Protein AF-A0A4Y9LF57-F1 (afdb_monomer)

Mean predicted aligned error: 12.42 Å

Organism: NCBI:txid2560055

Structure (mmCIF, N/CA/C/O backbone):
data_AF-A0A4Y9LF57-F1
#
_entry.id   AF-A0A4Y9LF57-F1
#
loop_
_atom_site.group_PDB
_atom_site.id
_atom_site.type_symbol
_atom_site.label_atom_id
_atom_site.label_alt_id
_atom_site.label_comp_id
_atom_site.label_asym_id
_atom_site.label_entity_id
_atom_site.label_seq_id
_atom_site.pdbx_PDB_ins_code
_atom_site.Cartn_x
_atom_site.Cartn_y
_atom_site.Cartn_z
_atom_site.occupancy
_atom_site.B_iso_or_equiv
_atom_site.auth_seq_id
_atom_site.auth_comp_id
_atom_site.auth_asym_id
_atom_site.auth_atom_id
_atom_site.pdbx_PDB_model_num
ATOM 1 N N . MET A 1 1 ? 3.986 -9.144 -23.011 1.00 61.59 1 MET A N 1
ATOM 2 C CA . MET A 1 1 ? 4.547 -8.511 -21.798 1.00 61.59 1 MET A CA 1
ATOM 3 C C . MET A 1 1 ? 3.642 -7.351 -21.409 1.00 61.59 1 MET A C 1
ATOM 5 O O . MET A 1 1 ? 3.138 -6.709 -22.326 1.00 61.59 1 MET A O 1
ATOM 9 N N . PRO A 1 2 ? 3.359 -7.114 -20.116 1.00 71.19 2 PRO A N 1
ATOM 10 C CA . PRO A 1 2 ? 2.611 -5.929 -19.699 1.00 71.19 2 PRO A CA 1
ATOM 11 C C . PRO A 1 2 ? 3.363 -4.668 -20.143 1.00 71.19 2 PRO A C 1
ATOM 13 O O . PRO A 1 2 ? 4.581 -4.594 -20.005 1.00 71.19 2 PRO A O 1
ATOM 16 N N . THR A 1 3 ? 2.653 -3.695 -20.710 1.00 84.12 3 THR A N 1
ATOM 17 C CA . THR A 1 3 ? 3.251 -2.427 -21.148 1.00 84.12 3 THR A CA 1
ATOM 18 C C . THR A 1 3 ? 3.561 -1.531 -19.946 1.00 84.12 3 THR A C 1
ATOM 20 O O . THR A 1 3 ? 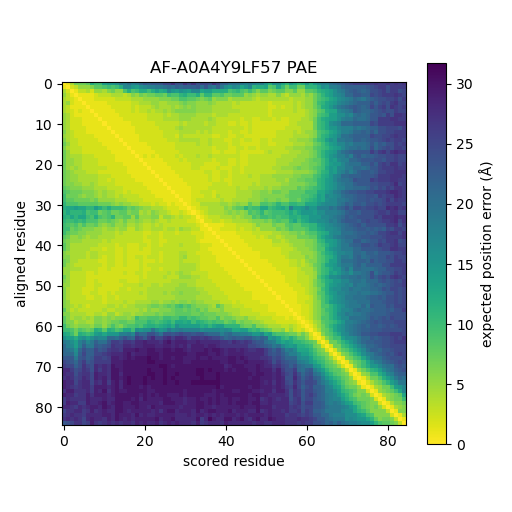2.906 -1.626 -18.904 1.00 84.12 3 THR A O 1
ATOM 23 N N . LEU A 1 4 ? 4.534 -0.620 -20.078 1.00 83.69 4 LEU A N 1
ATOM 24 C CA . LEU A 1 4 ? 4.851 0.352 -19.019 1.00 83.69 4 LEU A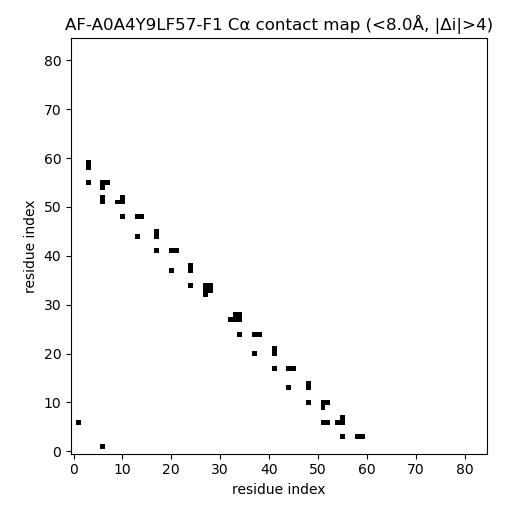 CA 1
ATOM 25 C C . LEU A 1 4 ? 3.624 1.165 -18.584 1.00 83.69 4 LEU A C 1
ATOM 27 O O . LEU A 1 4 ? 3.449 1.423 -17.395 1.00 83.69 4 LEU A O 1
ATOM 31 N N . GLU A 1 5 ? 2.756 1.528 -19.527 1.00 85.12 5 GLU A N 1
ATOM 32 C CA . GLU A 1 5 ? 1.526 2.279 -19.255 1.00 85.12 5 GLU A CA 1
ATOM 33 C C . GLU A 1 5 ? 0.525 1.470 -18.419 1.00 85.12 5 GLU A C 1
ATOM 35 O O . GLU A 1 5 ? -0.098 2.016 -17.505 1.00 85.12 5 GLU A O 1
ATOM 40 N N . TYR A 1 6 ? 0.427 0.157 -18.662 1.00 88.69 6 TYR A N 1
ATOM 41 C CA . TYR A 1 6 ? -0.370 -0.741 -17.827 1.00 88.69 6 TYR A CA 1
ATOM 42 C C . TYR A 1 6 ? 0.187 -0.796 -16.400 1.00 88.69 6 TYR A C 1
ATOM 44 O O . TYR A 1 6 ? -0.558 -0.601 -15.444 1.00 88.69 6 TYR A O 1
ATOM 52 N N . LEU A 1 7 ? 1.505 -0.974 -16.244 1.00 88.12 7 LEU A N 1
ATOM 53 C CA . LEU A 1 7 ? 2.145 -1.014 -14.924 1.00 88.12 7 LEU A CA 1
ATOM 54 C C . LEU A 1 7 ? 1.964 0.304 -14.155 1.00 88.12 7 LEU A C 1
ATOM 56 O O . LEU A 1 7 ? 1.674 0.280 -12.961 1.00 88.12 7 LEU A O 1
ATOM 60 N N . ARG A 1 8 ? 2.086 1.457 -14.826 1.00 89.88 8 ARG A N 1
ATOM 61 C CA . ARG A 1 8 ? 1.845 2.776 -14.213 1.00 89.88 8 ARG A CA 1
ATOM 62 C C . ARG A 1 8 ? 0.394 2.928 -13.759 1.00 89.88 8 ARG A C 1
ATOM 64 O O . ARG A 1 8 ? 0.166 3.271 -12.600 1.00 89.88 8 ARG A O 1
ATOM 71 N N . SER A 1 9 ? -0.555 2.600 -14.634 1.00 92.31 9 SER A N 1
ATOM 72 C CA . SER A 1 9 ? -1.990 2.669 -14.334 1.00 92.31 9 SER A CA 1
ATOM 73 C C . SER A 1 9 ? -2.367 1.768 -13.155 1.00 92.31 9 SER A C 1
ATOM 75 O O . SER A 1 9 ? -3.117 2.178 -12.267 1.00 92.31 9 SER A O 1
ATOM 77 N N . GLU A 1 10 ? -1.801 0.561 -13.102 1.00 91.56 10 GLU A N 1
ATOM 78 C CA . GLU A 1 10 ? -2.053 -0.409 -12.037 1.00 91.56 10 GLU A CA 1
ATOM 79 C C . GLU A 1 10 ? -1.487 0.061 -10.686 1.00 91.56 10 GLU A C 1
ATOM 81 O O . GLU A 1 10 ? -2.165 -0.023 -9.658 1.00 91.56 10 GLU A O 1
ATOM 86 N N . ILE A 1 11 ? -0.278 0.641 -10.679 1.00 91.81 11 ILE A N 1
ATOM 87 C CA . ILE A 1 11 ? 0.323 1.252 -9.481 1.00 91.81 11 ILE A CA 1
ATOM 88 C C . ILE A 1 11 ? -0.560 2.390 -8.951 1.00 91.81 11 ILE A C 1
ATOM 90 O O . ILE A 1 11 ? -0.803 2.473 -7.745 1.00 91.81 11 ILE A O 1
ATOM 94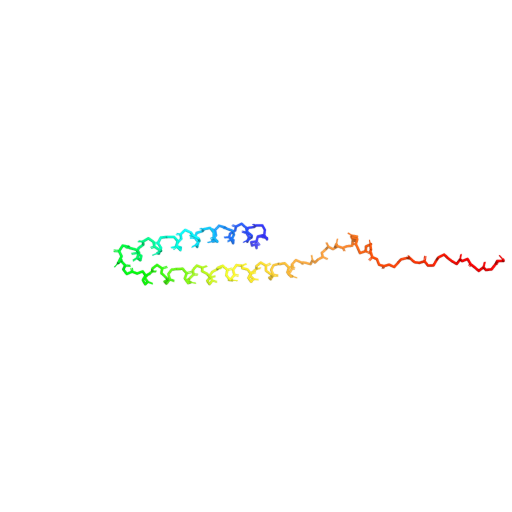 N N . GLU A 1 12 ? -1.058 3.270 -9.821 1.00 93.81 12 GLU A N 1
ATOM 95 C CA . GLU A 1 12 ? -1.925 4.384 -9.416 1.00 93.81 12 GLU A CA 1
ATOM 96 C C . GLU A 1 12 ? -3.269 3.907 -8.851 1.00 93.81 12 GLU A C 1
ATOM 98 O O . GLU A 1 12 ? -3.726 4.403 -7.809 1.00 93.81 12 GLU A O 1
ATOM 103 N N . ARG A 1 13 ? -3.871 2.889 -9.478 1.00 93.31 13 ARG A N 1
ATOM 104 C CA . ARG A 1 13 ? -5.089 2.237 -8.979 1.00 93.31 13 ARG A CA 1
ATOM 105 C C . ARG A 1 13 ? -4.877 1.668 -7.583 1.00 93.31 13 ARG A C 1
ATOM 107 O O . ARG A 1 13 ? -5.630 1.993 -6.661 1.00 93.31 13 ARG A O 1
ATOM 114 N N . MET A 1 14 ? -3.815 0.890 -7.407 1.00 92.56 14 MET A N 1
ATOM 115 C CA . MET A 1 14 ? -3.487 0.269 -6.130 1.00 92.56 14 MET A CA 1
ATOM 116 C C . MET A 1 14 ? -3.181 1.297 -5.040 1.00 92.56 14 MET A C 1
ATOM 118 O O . MET A 1 14 ? -3.659 1.154 -3.915 1.00 92.56 14 MET A O 1
ATOM 122 N N . ARG A 1 15 ? -2.471 2.390 -5.353 1.00 92.31 15 ARG A N 1
ATOM 123 C CA . ARG A 1 15 ? -2.233 3.488 -4.396 1.00 92.31 15 ARG A CA 1
ATOM 124 C C . ARG A 1 15 ? -3.533 4.136 -3.927 1.00 92.31 15 ARG A C 1
ATOM 126 O O . ARG A 1 15 ? -3.670 4.443 -2.742 1.00 92.31 15 ARG A O 1
ATOM 133 N N . THR A 1 16 ? -4.500 4.300 -4.828 1.00 94.69 16 THR A N 1
ATOM 134 C CA . THR A 1 16 ? -5.827 4.822 -4.480 1.00 94.69 16 THR A CA 1
ATOM 135 C C . THR A 1 16 ? -6.578 3.857 -3.563 1.00 94.69 16 THR A C 1
ATOM 137 O O . THR A 1 16 ? -7.166 4.289 -2.571 1.00 94.69 16 THR A O 1
ATOM 140 N N . GLN A 1 17 ? -6.528 2.552 -3.842 1.00 93.25 17 GLN A N 1
ATOM 141 C CA . GLN A 1 17 ? -7.148 1.537 -2.985 1.00 93.25 17 GLN A CA 1
ATOM 142 C C . GLN A 1 17 ? -6.494 1.487 -1.596 1.00 93.25 17 GLN A C 1
ATOM 144 O O . GLN A 1 17 ? -7.208 1.499 -0.599 1.00 93.25 17 GLN A O 1
ATOM 149 N N . ILE A 1 18 ? -5.161 1.548 -1.508 1.00 93.88 18 ILE A N 1
ATOM 150 C CA . ILE A 1 18 ? -4.414 1.652 -0.240 1.00 93.88 18 ILE A CA 1
ATOM 151 C C . ILE A 1 18 ? -4.868 2.880 0.558 1.00 93.88 18 ILE A C 1
ATOM 153 O O . ILE A 1 18 ? -5.100 2.795 1.764 1.00 93.88 18 ILE A O 1
ATOM 157 N N . GLY A 1 19 ? -5.033 4.027 -0.106 1.00 94.19 19 GLY A N 1
ATOM 158 C CA . GLY A 1 19 ? -5.533 5.246 0.529 1.00 94.19 19 GLY A CA 1
ATOM 159 C C . GLY A 1 19 ? -6.945 5.091 1.105 1.00 94.19 19 GLY A C 1
ATOM 160 O O . GLY A 1 19 ? -7.222 5.610 2.186 1.00 94.19 19 GLY A O 1
ATOM 161 N N . ARG A 1 20 ? -7.828 4.350 0.423 1.00 93.19 20 ARG A N 1
ATOM 162 C CA . ARG A 1 20 ? -9.174 4.023 0.925 1.00 93.19 20 ARG A CA 1
ATOM 163 C C . ARG A 1 20 ? -9.115 3.051 2.103 1.00 93.19 20 ARG A C 1
ATOM 165 O O . ARG A 1 20 ? -9.728 3.335 3.126 1.00 93.19 20 ARG A O 1
ATOM 172 N N . GLN A 1 21 ? -8.307 1.995 2.004 1.00 93.06 21 GLN A N 1
ATOM 173 C CA . GLN A 1 21 ? -8.143 1.003 3.069 1.00 93.06 21 GLN A CA 1
ATOM 174 C C . GLN A 1 21 ? -7.627 1.641 4.364 1.00 93.06 21 GLN A C 1
ATOM 176 O O . GLN A 1 21 ? -8.118 1.344 5.446 1.00 93.06 21 GLN A O 1
ATOM 181 N N . ARG A 1 22 ? -6.691 2.595 4.265 1.00 93.94 22 ARG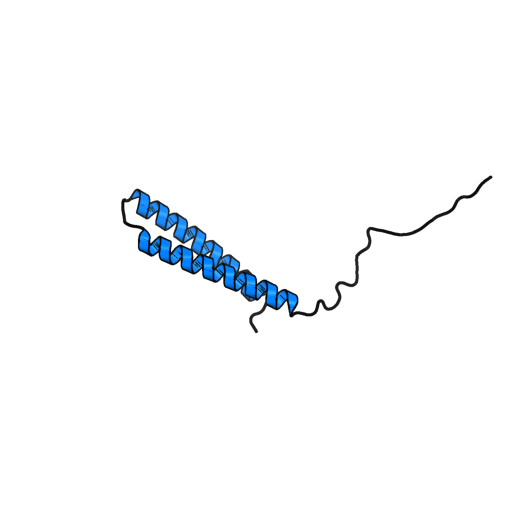 A N 1
ATOM 182 C CA . ARG A 1 22 ? -6.209 3.367 5.424 1.00 93.94 22 ARG A CA 1
ATOM 183 C C . ARG A 1 22 ? -7.317 4.174 6.102 1.00 93.94 22 ARG A C 1
ATOM 185 O O . ARG A 1 22 ? -7.345 4.255 7.326 1.00 93.94 22 ARG A O 1
ATOM 192 N N . LYS A 1 23 ? -8.227 4.773 5.326 1.00 94.25 23 LYS A N 1
ATOM 193 C CA . LYS A 1 23 ? -9.373 5.512 5.881 1.00 94.25 23 LYS A CA 1
ATOM 194 C C . LYS A 1 23 ? -10.361 4.576 6.572 1.00 94.25 23 LYS A C 1
ATOM 196 O O . LYS A 1 23 ? -10.848 4.918 7.642 1.00 94.25 23 LYS A O 1
ATOM 201 N N . GLU A 1 24 ? -10.618 3.411 5.986 1.00 92.06 24 GLU A N 1
ATOM 202 C CA . GLU A 1 24 ? -11.473 2.380 6.579 1.00 92.06 24 GLU A CA 1
ATOM 203 C C . GLU A 1 24 ? -10.887 1.859 7.898 1.00 92.06 24 GLU A C 1
ATOM 205 O O . GLU A 1 24 ? -11.584 1.841 8.907 1.00 92.06 24 GLU A O 1
ATOM 210 N N . ILE A 1 25 ? -9.582 1.561 7.939 1.00 93.56 25 ILE A N 1
ATOM 211 C CA . ILE A 1 25 ? -8.873 1.187 9.175 1.00 93.56 25 ILE A CA 1
ATOM 212 C C . ILE A 1 25 ? -9.048 2.265 10.251 1.00 93.56 25 ILE A C 1
ATOM 214 O O . ILE A 1 25 ? -9.403 1.948 11.381 1.00 93.56 25 ILE A O 1
ATOM 218 N N . LEU A 1 26 ? -8.870 3.544 9.907 1.00 94.44 26 LEU A N 1
ATOM 219 C CA . LEU A 1 26 ? -9.047 4.642 10.861 1.00 94.44 26 LEU A CA 1
ATOM 220 C C . LEU A 1 26 ? -10.490 4.726 11.394 1.00 94.44 26 LEU A C 1
ATOM 222 O O . LEU A 1 26 ? -10.704 5.015 12.571 1.00 94.44 26 LEU A O 1
ATOM 226 N N . GLN A 1 27 ? -11.491 4.487 10.542 1.00 93.56 27 GLN A N 1
ATOM 227 C CA . GLN A 1 27 ? -12.897 4.461 10.954 1.00 93.56 27 GLN A CA 1
ATOM 228 C C . GLN A 1 27 ? -13.194 3.280 11.883 1.00 93.56 27 GLN A C 1
ATOM 230 O O . GLN A 1 27 ? -13.826 3.471 12.921 1.00 93.56 27 GLN A O 1
ATOM 235 N N . LEU A 1 28 ? -12.690 2.090 11.555 1.00 92.00 28 LEU A N 1
ATOM 236 C CA . LEU A 1 28 ? -12.832 0.891 12.380 1.00 92.00 28 LEU A CA 1
ATOM 237 C C . LEU A 1 28 ? -12.145 1.057 13.744 1.00 92.00 28 LEU A C 1
ATOM 239 O O . LEU A 1 28 ? -12.745 0.738 14.767 1.00 92.00 28 LEU A O 1
ATOM 243 N N . GLN A 1 29 ? -10.943 1.644 13.783 1.00 90.94 29 GLN A N 1
ATOM 244 C CA . GLN A 1 29 ? -10.239 1.969 15.030 1.00 90.94 29 GLN A CA 1
ATOM 245 C C . GLN A 1 29 ? -11.037 2.943 15.903 1.00 90.94 29 GLN A C 1
ATOM 247 O O . GLN A 1 29 ? -11.151 2.734 17.108 1.00 90.94 29 GLN A O 1
ATOM 252 N N . ARG A 1 30 ? -11.640 3.982 15.308 1.00 92.50 30 ARG A N 1
ATOM 253 C C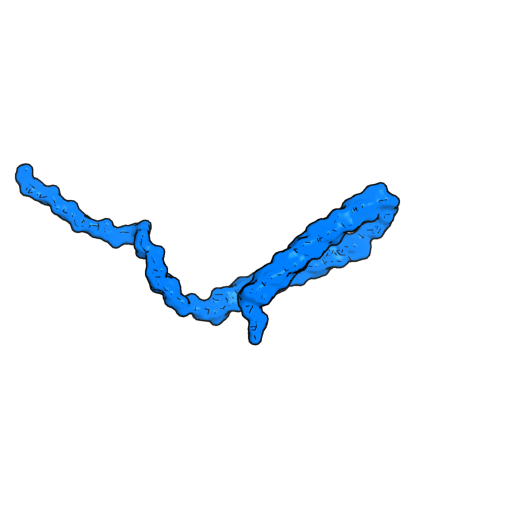A . ARG A 1 30 ? -12.517 4.920 16.034 1.00 92.50 30 ARG A CA 1
ATOM 254 C C . ARG A 1 30 ? -13.772 4.252 16.591 1.00 92.50 30 ARG A C 1
ATOM 256 O O . ARG A 1 30 ? -14.255 4.670 17.635 1.00 92.50 30 ARG A O 1
ATOM 263 N N . ALA A 1 31 ? -14.281 3.230 15.910 1.00 92.44 31 ALA A N 1
ATOM 264 C CA . ALA A 1 31 ? -15.400 2.420 16.378 1.00 92.44 31 ALA A CA 1
ATOM 265 C C . ALA A 1 31 ? -14.990 1.362 17.425 1.00 92.44 31 ALA A C 1
ATOM 267 O O . ALA A 1 31 ? -15.847 0.6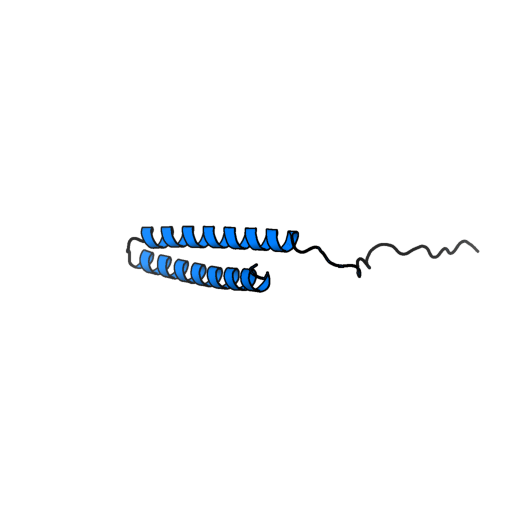23 17.900 1.00 92.44 31 ALA A O 1
ATOM 268 N N . GLY A 1 32 ? -13.699 1.262 17.776 1.00 90.69 32 GLY A N 1
ATOM 269 C CA . GLY A 1 32 ? -13.184 0.239 18.691 1.00 90.69 32 GLY A CA 1
ATOM 270 C C . GLY A 1 32 ? -13.190 -1.176 18.102 1.00 90.69 32 GLY A C 1
ATOM 271 O O . GLY A 1 32 ? -13.101 -2.151 18.843 1.00 90.69 32 GLY A O 1
ATOM 272 N N . ILE A 1 33 ? -13.309 -1.305 16.778 1.00 90.50 33 ILE A N 1
ATOM 273 C CA . ILE A 1 33 ? -13.330 -2.588 16.074 1.00 90.50 33 ILE A CA 1
ATOM 274 C C . ILE A 1 33 ? -11.888 -3.015 15.790 1.00 90.50 33 ILE A C 1
ATOM 276 O O . ILE A 1 33 ? -11.064 -2.223 15.326 1.00 90.50 33 ILE A O 1
ATOM 280 N N . GLY A 1 34 ? -11.578 -4.288 16.049 1.00 88.56 34 GLY A N 1
ATOM 281 C CA . GLY A 1 34 ? -10.266 -4.860 15.755 1.00 88.56 34 GLY A CA 1
ATOM 282 C C . GLY A 1 34 ? -9.914 -4.731 14.270 1.00 88.56 34 GLY A C 1
ATOM 283 O O . GLY A 1 34 ? -10.647 -5.207 13.407 1.00 88.56 34 GLY A O 1
ATOM 284 N N . THR A 1 35 ? -8.777 -4.101 13.968 1.00 92.62 35 THR A N 1
ATOM 285 C CA . THR A 1 35 ? -8.340 -3.805 12.590 1.00 92.62 35 THR A CA 1
ATOM 286 C C . THR A 1 35 ? -7.248 -4.728 12.060 1.00 92.62 35 THR A C 1
ATOM 288 O O . THR A 1 35 ? -6.833 -4.574 10.914 1.00 92.62 35 THR A O 1
ATOM 291 N N . ALA A 1 36 ? -6.862 -5.756 12.822 1.00 89.62 36 ALA A N 1
ATOM 292 C CA . ALA A 1 36 ? -5.769 -6.669 12.481 1.00 89.62 36 ALA A CA 1
ATOM 293 C C . ALA A 1 36 ? -5.885 -7.272 11.065 1.00 89.62 36 ALA A C 1
ATOM 295 O O . ALA A 1 36 ? -4.903 -7.334 10.324 1.00 89.62 36 ALA A O 1
ATOM 296 N N . SER A 1 37 ? -7.090 -7.673 10.643 1.00 86.81 37 SER A N 1
ATOM 297 C CA . SER A 1 37 ? -7.322 -8.216 9.296 1.00 86.81 37 SER A CA 1
ATOM 298 C C . SER A 1 37 ? -7.170 -7.162 8.194 1.00 86.81 37 SER A C 1
ATOM 300 O O . SER A 1 37 ? -6.635 -7.458 7.125 1.00 86.81 37 SER A O 1
ATOM 302 N N . ALA A 1 38 ? -7.607 -5.928 8.451 1.00 89.06 38 ALA A N 1
ATOM 303 C CA . ALA A 1 38 ? -7.499 -4.823 7.504 1.00 89.06 38 ALA A CA 1
ATOM 304 C C . ALA A 1 38 ? -6.049 -4.321 7.384 1.00 89.06 38 ALA A C 1
ATOM 306 O O . ALA A 1 38 ? -5.595 -4.009 6.283 1.00 89.06 38 ALA A O 1
ATOM 307 N N . GLU A 1 39 ? -5.293 -4.318 8.482 1.00 89.75 39 GLU A N 1
ATOM 308 C CA . GLU A 1 39 ? -3.856 -4.023 8.485 1.00 89.75 39 GLU A CA 1
ATOM 309 C C . GLU A 1 39 ? -3.056 -5.097 7.738 1.00 89.75 39 GLU A C 1
ATOM 311 O O . GLU A 1 39 ? -2.203 -4.774 6.912 1.00 89.75 39 GLU A O 1
ATOM 316 N N . ALA A 1 40 ? -3.385 -6.379 7.928 1.00 93.19 40 ALA A N 1
ATOM 317 C CA . ALA A 1 40 ? -2.768 -7.464 7.167 1.00 93.19 40 ALA A CA 1
ATOM 318 C C . ALA A 1 40 ? -3.030 -7.337 5.653 1.00 93.19 40 ALA A C 1
ATOM 320 O O . ALA A 1 40 ? -2.130 -7.579 4.843 1.00 93.19 40 ALA A O 1
ATOM 321 N N . LEU A 1 41 ? -4.244 -6.930 5.257 1.00 91.31 41 LEU A N 1
ATOM 322 C CA . LEU A 1 41 ? -4.570 -6.639 3.859 1.00 91.31 41 LEU A CA 1
ATOM 323 C C . LEU A 1 41 ? -3.759 -5.448 3.331 1.00 91.31 41 LEU A C 1
ATOM 325 O O . LEU A 1 41 ? -3.198 -5.535 2.238 1.00 91.31 41 LEU A O 1
ATOM 329 N N . LEU A 1 42 ? -3.647 -4.371 4.112 1.00 93.06 42 LEU A N 1
ATOM 330 C CA . LEU A 1 42 ? -2.877 -3.182 3.749 1.00 93.06 42 LEU A CA 1
ATOM 331 C C . LEU A 1 42 ? -1.412 -3.529 3.451 1.00 93.06 42 LEU A C 1
ATOM 333 O O . LEU A 1 42 ? -0.895 -3.133 2.405 1.00 93.06 42 LEU A O 1
ATOM 337 N N . THR A 1 43 ? -0.778 -4.329 4.310 1.00 93.56 43 THR A N 1
ATOM 338 C CA . THR A 1 43 ? 0.602 -4.800 4.123 1.00 93.56 43 THR A CA 1
ATOM 339 C C . THR A 1 43 ? 0.756 -5.602 2.831 1.00 93.56 43 THR A C 1
ATOM 341 O O . THR A 1 43 ? 1.692 -5.381 2.065 1.00 93.56 43 THR A O 1
ATOM 344 N N . ARG A 1 44 ? -0.193 -6.499 2.524 1.00 93.38 44 ARG A N 1
ATOM 345 C CA . ARG A 1 44 ? -0.171 -7.281 1.273 1.00 93.38 44 ARG A CA 1
ATOM 346 C C . ARG A 1 44 ? -0.318 -6.395 0.037 1.00 93.38 44 ARG A C 1
ATOM 348 O O . ARG A 1 44 ? 0.369 -6.615 -0.959 1.00 93.38 44 ARG A O 1
ATOM 355 N N . MET A 1 45 ? -1.185 -5.387 0.095 1.00 92.69 45 MET A N 1
ATOM 356 C CA . MET A 1 45 ? -1.352 -4.428 -0.999 1.00 92.69 45 MET A CA 1
ATOM 357 C C . MET A 1 45 ? -0.086 -3.595 -1.221 1.00 92.69 45 MET A C 1
ATOM 359 O O . MET A 1 45 ? 0.304 -3.376 -2.366 1.00 92.69 45 MET A O 1
ATOM 363 N N . GLN A 1 46 ? 0.577 -3.164 -0.145 1.00 92.56 46 GLN A N 1
ATOM 364 C CA . GLN A 1 46 ? 1.849 -2.442 -0.225 1.00 92.56 46 GLN A CA 1
ATOM 365 C C . GLN A 1 46 ? 2.940 -3.303 -0.867 1.00 92.56 46 GLN A C 1
ATOM 367 O O . GLN A 1 46 ? 3.531 -2.870 -1.854 1.00 92.56 46 GLN A O 1
ATOM 372 N N . ALA A 1 47 ? 3.099 -4.550 -0.414 1.00 94.75 47 ALA A N 1
ATOM 373 C CA . ALA A 1 47 ? 4.048 -5.492 -1.006 1.00 94.75 47 ALA A CA 1
ATOM 374 C C . ALA A 1 47 ? 3.782 -5.712 -2.507 1.00 94.75 47 ALA A C 1
ATOM 376 O O . ALA A 1 47 ? 4.704 -5.799 -3.318 1.00 94.75 47 ALA A O 1
ATOM 377 N N . LYS A 1 48 ? 2.507 -5.754 -2.915 1.00 92.31 48 LYS A N 1
ATOM 378 C CA . LYS A 1 48 ? 2.143 -5.878 -4.328 1.00 92.31 48 LYS A CA 1
ATOM 379 C C . LYS A 1 48 ? 2.485 -4.616 -5.135 1.00 92.31 48 LYS A C 1
ATOM 381 O O . LYS A 1 48 ? 2.912 -4.744 -6.280 1.00 92.31 48 LYS A O 1
ATOM 386 N N . VAL A 1 49 ? 2.345 -3.414 -4.565 1.00 92.94 49 VAL A N 1
ATOM 387 C CA . VAL A 1 49 ? 2.797 -2.166 -5.214 1.00 92.94 49 VAL A CA 1
ATOM 388 C C . VAL A 1 49 ? 4.308 -2.190 -5.412 1.00 92.94 49 VAL A C 1
ATOM 390 O O . VAL A 1 49 ? 4.771 -1.858 -6.499 1.00 92.94 49 VAL A O 1
ATOM 393 N N . GLU A 1 50 ? 5.071 -2.614 -4.406 1.00 93.25 50 GLU A N 1
ATOM 394 C CA . GLU A 1 50 ? 6.532 -2.723 -4.504 1.00 93.25 50 GLU A CA 1
ATOM 395 C C . GLU A 1 50 ? 6.952 -3.672 -5.633 1.00 93.25 50 GLU A C 1
ATOM 397 O O . GLU A 1 50 ? 7.806 -3.322 -6.446 1.00 93.25 50 GLU A O 1
ATOM 402 N N . GLN A 1 51 ? 6.275 -4.817 -5.772 1.00 92.56 51 GLN A N 1
ATOM 403 C CA . GLN A 1 51 ? 6.490 -5.734 -6.896 1.00 92.56 51 GLN A CA 1
ATOM 404 C C . GLN A 1 51 ? 6.187 -5.087 -8.255 1.00 92.56 51 GLN A C 1
ATOM 406 O O . GLN A 1 51 ? 6.957 -5.258 -9.196 1.00 92.56 51 GLN A O 1
ATOM 411 N N . LEU A 1 52 ? 5.085 -4.339 -8.381 1.00 90.44 52 LEU A N 1
ATOM 412 C CA . LEU A 1 52 ? 4.745 -3.643 -9.629 1.00 90.44 52 LEU A CA 1
ATOM 413 C C . LEU A 1 52 ? 5.763 -2.548 -9.969 1.00 90.44 52 LEU A C 1
ATOM 415 O O . LEU A 1 52 ? 6.080 -2.344 -11.140 1.00 90.44 52 LEU A O 1
ATOM 419 N N . VAL A 1 53 ? 6.291 -1.850 -8.960 1.00 90.44 53 VAL A N 1
ATOM 420 C CA . VAL A 1 53 ? 7.348 -0.848 -9.139 1.00 90.44 53 VAL A CA 1
ATOM 421 C C . VAL A 1 53 ? 8.633 -1.509 -9.628 1.00 90.44 53 VAL A C 1
ATOM 423 O O . VAL A 1 53 ? 9.201 -1.027 -10.605 1.00 90.44 53 VAL A O 1
ATOM 426 N N . ALA A 1 54 ? 9.042 -2.625 -9.019 1.00 91.12 54 ALA A N 1
ATOM 427 C CA . ALA A 1 54 ? 10.205 -3.393 -9.455 1.00 91.12 54 ALA A CA 1
ATOM 428 C C . ALA A 1 54 ? 10.049 -3.875 -10.907 1.00 91.12 54 ALA A C 1
ATOM 430 O O . ALA A 1 54 ? 10.919 -3.612 -11.732 1.00 91.12 54 ALA A O 1
ATOM 431 N N . GLN A 1 55 ? 8.893 -4.450 -11.258 1.00 88.69 55 GLN A N 1
ATOM 432 C CA . GLN A 1 55 ? 8.587 -4.855 -12.637 1.00 88.69 55 GLN A CA 1
ATOM 433 C C . GLN A 1 55 ? 8.629 -3.672 -13.611 1.00 88.69 55 GLN A C 1
ATOM 435 O O . GLN A 1 55 ? 9.128 -3.798 -14.725 1.00 88.69 55 GLN A O 1
ATOM 440 N N . ARG A 1 56 ? 8.131 -2.497 -13.207 1.00 87.69 56 ARG A N 1
ATOM 441 C CA . ARG A 1 56 ? 8.190 -1.280 -14.027 1.00 87.69 56 ARG A CA 1
ATOM 442 C C . ARG A 1 56 ? 9.631 -0.846 -14.269 1.00 87.69 56 ARG A C 1
ATOM 444 O O . ARG A 1 56 ? 9.945 -0.421 -15.377 1.00 87.69 56 ARG A O 1
ATOM 451 N N . ASP A 1 57 ? 10.487 -0.901 -13.253 1.00 85.62 57 ASP A N 1
ATOM 452 C CA . ASP A 1 57 ? 11.910 -0.586 -13.395 1.00 85.62 57 ASP A CA 1
ATOM 453 C C . ASP A 1 57 ? 12.635 -1.607 -14.282 1.00 85.62 57 ASP A C 1
ATOM 455 O O . ASP A 1 57 ? 13.378 -1.194 -15.168 1.00 85.62 57 ASP A O 1
ATOM 459 N N . GLU A 1 58 ? 12.350 -2.903 -14.146 1.00 86.25 58 GLU A N 1
ATOM 460 C CA . GLU A 1 58 ? 12.895 -3.952 -15.019 1.00 86.25 58 GLU A CA 1
ATOM 461 C C . GLU A 1 58 ? 12.475 -3.765 -16.479 1.00 86.25 58 GLU A C 1
ATOM 463 O O . GLU A 1 58 ? 13.328 -3.765 -17.361 1.00 86.25 58 GLU A O 1
ATOM 468 N N . VAL A 1 59 ? 11.187 -3.523 -16.748 1.00 83.81 59 VAL A N 1
ATOM 469 C CA . VAL A 1 59 ? 10.696 -3.262 -18.112 1.00 83.81 59 VAL A CA 1
ATOM 470 C C . VAL A 1 59 ? 11.331 -1.993 -18.681 1.00 83.81 59 VAL A C 1
ATOM 472 O O . VAL A 1 59 ? 11.748 -1.981 -19.832 1.00 83.81 59 VAL A O 1
ATOM 475 N N . LYS A 1 60 ? 11.491 -0.941 -17.871 1.00 79.38 60 LYS A N 1
ATOM 476 C CA . LYS A 1 60 ? 12.151 0.305 -18.290 1.00 79.38 60 LYS A CA 1
ATOM 477 C C . LYS A 1 60 ? 13.650 0.131 -18.582 1.00 79.38 60 LYS A C 1
ATOM 479 O O . LYS A 1 60 ? 14.206 0.930 -19.331 1.00 79.38 60 LYS A O 1
ATOM 484 N N . MET A 1 61 ? 14.306 -0.849 -17.960 1.00 75.75 61 MET A N 1
ATOM 485 C CA . MET A 1 61 ? 15.707 -1.208 -18.225 1.00 75.75 61 MET A CA 1
ATOM 486 C C . MET A 1 61 ? 15.845 -2.168 -19.413 1.00 75.75 61 MET A C 1
ATOM 488 O O . MET A 1 61 ? 16.848 -2.114 -20.120 1.00 75.75 61 MET A O 1
ATOM 492 N N . ALA A 1 62 ? 14.856 -3.044 -19.611 1.00 70.69 62 ALA A N 1
ATOM 493 C CA . ALA A 1 62 ? 14.808 -4.030 -20.685 1.00 70.69 62 ALA A CA 1
ATOM 494 C C . ALA A 1 62 ? 14.359 -3.434 -22.024 1.00 70.69 62 ALA A C 1
ATOM 496 O O . ALA A 1 62 ? 14.768 -3.932 -23.071 1.00 70.69 62 ALA A O 1
ATOM 497 N N . GLU A 1 63 ? 13.555 -2.365 -22.016 1.00 60.56 63 GLU A N 1
ATOM 498 C CA . GLU A 1 63 ? 13.398 -1.540 -23.206 1.00 60.56 63 GLU A CA 1
ATOM 499 C C . GLU A 1 63 ? 14.761 -0.903 -23.512 1.00 60.56 63 GLU A C 1
ATOM 501 O O . GLU A 1 63 ? 15.267 -0.117 -22.696 1.00 60.56 63 GLU A O 1
ATOM 506 N N . PRO A 1 64 ? 15.401 -1.233 -24.655 1.00 50.25 64 PRO A N 1
ATOM 507 C CA . PRO A 1 64 ? 16.578 -0.500 -25.065 1.00 50.25 64 PRO A CA 1
ATOM 508 C C . PRO A 1 64 ? 16.157 0.961 -25.116 1.00 50.25 64 PRO A C 1
ATOM 510 O O . PRO A 1 64 ? 15.107 1.308 -25.657 1.00 50.25 64 PRO A O 1
ATOM 513 N N . ARG A 1 65 ? 16.968 1.834 -24.521 1.00 49.59 65 ARG A N 1
ATOM 514 C CA . ARG A 1 65 ? 16.917 3.263 -24.809 1.00 49.59 65 ARG A CA 1
ATOM 515 C C . ARG A 1 65 ? 17.227 3.429 -26.298 1.00 49.59 65 ARG A C 1
ATOM 517 O O . ARG A 1 65 ? 18.340 3.811 -26.647 1.00 49.59 65 ARG A O 1
ATOM 524 N N . GLU A 1 66 ? 16.275 3.127 -27.175 1.00 49.81 66 GLU A N 1
ATOM 525 C CA . GLU A 1 66 ? 16.287 3.585 -28.547 1.00 49.81 66 GLU A CA 1
ATOM 526 C C . GLU A 1 66 ? 16.215 5.105 -28.463 1.00 49.81 66 GLU A C 1
ATOM 528 O O . GLU A 1 66 ? 15.179 5.738 -28.284 1.00 49.81 66 GLU A O 1
ATOM 533 N N . THR A 1 67 ? 17.408 5.683 -28.534 1.00 46.72 67 THR A N 1
ATOM 534 C CA . THR A 1 67 ? 17.627 6.988 -29.127 1.00 46.72 67 THR A CA 1
ATOM 535 C C . THR A 1 67 ? 16.967 8.144 -28.382 1.00 46.72 67 THR A C 1
ATOM 537 O O . THR A 1 67 ? 16.254 8.953 -28.967 1.00 46.72 67 THR A O 1
ATOM 540 N N . ARG A 1 68 ? 17.366 8.375 -27.123 1.00 45.50 68 ARG A N 1
ATOM 541 C CA . ARG A 1 68 ? 17.459 9.770 -26.646 1.00 45.50 68 ARG A CA 1
ATOM 542 C C . ARG A 1 68 ? 18.764 10.409 -27.123 1.00 45.50 68 ARG A C 1
ATOM 544 O O . ARG A 1 68 ? 19.515 10.989 -26.345 1.00 45.50 68 ARG A O 1
ATOM 551 N N . THR A 1 69 ? 19.029 10.311 -28.422 1.00 51.09 69 THR A N 1
ATOM 552 C CA . THR A 1 69 ? 19.850 11.312 -29.093 1.00 51.09 69 THR A CA 1
ATOM 553 C C . THR A 1 69 ? 18.964 12.543 -29.241 1.00 51.09 69 THR A C 1
ATOM 555 O O . THR A 1 69 ? 17.850 12.425 -29.742 1.00 51.09 69 THR A O 1
A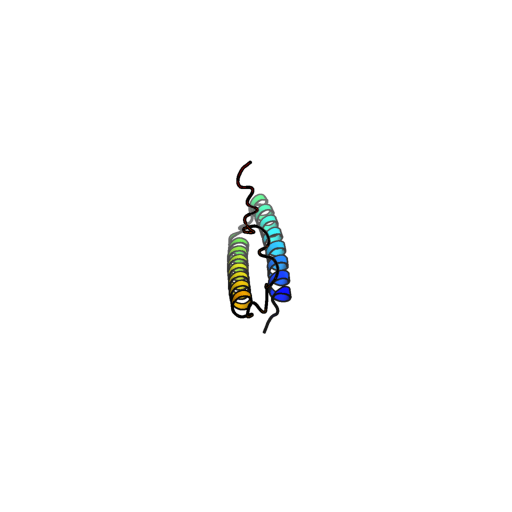TOM 558 N N . ARG A 1 70 ? 19.492 13.711 -28.839 1.00 51.09 70 ARG A N 1
ATOM 559 C CA . ARG A 1 70 ? 18.882 15.059 -28.905 1.00 51.09 70 ARG A CA 1
ATOM 560 C C . ARG A 1 70 ? 17.989 15.342 -27.676 1.00 51.09 70 ARG A C 1
ATOM 562 O O . ARG A 1 70 ? 16.856 14.903 -27.603 1.00 51.09 70 ARG A O 1
ATOM 569 N N . VAL A 1 71 ? 18.423 16.037 -26.622 1.00 48.25 71 VAL A N 1
ATOM 570 C CA . VAL A 1 71 ? 19.370 17.155 -26.537 1.00 48.25 71 VAL A CA 1
ATOM 571 C C . VAL A 1 71 ? 20.044 17.128 -25.153 1.00 48.25 71 VAL A C 1
ATOM 573 O O . VAL A 1 71 ? 19.468 17.550 -24.156 1.00 48.25 71 VAL A O 1
ATOM 576 N N . LEU A 1 72 ? 21.293 16.664 -25.094 1.00 49.41 72 LEU A N 1
ATOM 577 C CA . LEU A 1 72 ? 22.288 17.216 -24.169 1.00 49.41 72 LEU A CA 1
ATOM 578 C C . LEU A 1 72 ? 22.843 18.472 -24.855 1.00 49.41 72 LEU A C 1
ATOM 580 O O . LEU A 1 72 ? 23.932 18.472 -25.412 1.00 49.41 72 LEU A O 1
ATOM 584 N N . GLY A 1 73 ? 22.014 19.512 -24.931 1.00 48.62 73 GLY A N 1
ATOM 585 C CA . GLY A 1 73 ? 22.367 20.825 -25.465 1.00 48.62 73 GLY A CA 1
ATOM 586 C C . GLY A 1 73 ? 22.361 21.831 -24.329 1.00 48.62 73 GLY A C 1
ATOM 587 O O . GLY A 1 73 ? 21.446 22.634 -24.223 1.00 48.62 73 GLY A O 1
ATOM 588 N N . GLY A 1 74 ? 23.338 21.722 -23.435 1.00 48.66 74 GLY A N 1
ATOM 589 C CA . GLY A 1 74 ? 23.454 22.591 -22.266 1.00 48.66 74 GLY A CA 1
ATOM 590 C C . GLY A 1 74 ? 24.806 22.447 -21.583 1.00 48.66 74 GLY A C 1
ATOM 591 O O . GLY A 1 74 ? 24.874 22.347 -20.368 1.00 48.66 74 GLY A O 1
ATOM 592 N N . GLY A 1 75 ? 25.881 22.347 -22.362 1.00 56.19 75 GLY A N 1
ATOM 593 C CA . GLY A 1 75 ? 27.227 22.239 -21.812 1.00 56.19 75 GLY A CA 1
ATOM 594 C C . GLY A 1 75 ? 28.256 21.994 -22.902 1.00 56.19 75 GLY A C 1
ATOM 595 O O . GLY A 1 75 ? 28.554 20.849 -23.211 1.00 56.19 75 GLY A O 1
ATOM 596 N N . GLY A 1 76 ? 28.787 23.070 -23.486 1.00 49.28 76 GLY A N 1
ATOM 597 C CA . GLY A 1 76 ? 30.021 23.006 -24.274 1.00 49.28 76 GLY A CA 1
ATOM 598 C C . GLY A 1 76 ? 29.886 23.281 -25.771 1.00 49.28 76 GLY A C 1
ATOM 599 O O . GLY A 1 76 ? 30.036 22.384 -26.586 1.00 49.28 76 GLY A O 1
ATOM 600 N N . PHE A 1 77 ? 29.726 24.553 -26.131 1.00 41.12 77 PHE A N 1
ATOM 601 C CA . PHE A 1 77 ? 30.407 25.159 -27.282 1.00 41.12 77 PHE A CA 1
ATOM 602 C C . PHE A 1 77 ? 30.943 26.491 -26.741 1.00 41.12 77 PHE A C 1
ATOM 604 O O . PHE A 1 77 ? 30.192 27.269 -26.170 1.00 41.12 77 PHE A O 1
ATOM 611 N N . GLY A 1 78 ? 32.239 26.767 -26.718 1.00 41.22 78 GLY A N 1
ATOM 612 C CA . GLY A 1 78 ? 33.157 26.648 -27.837 1.00 41.22 78 GLY A CA 1
ATOM 613 C C . GLY A 1 78 ? 33.632 28.069 -28.130 1.00 41.22 78 GLY A C 1
ATOM 614 O O . GLY A 1 78 ? 32.849 28.920 -28.535 1.00 41.22 78 GLY A O 1
ATOM 615 N N . ARG A 1 79 ? 34.901 28.315 -27.809 1.00 49.94 79 ARG A N 1
ATOM 616 C CA . ARG A 1 79 ? 35.672 29.551 -27.982 1.00 49.94 79 ARG A CA 1
ATOM 617 C C . ARG A 1 79 ? 35.186 30.437 -29.144 1.00 49.94 79 ARG A C 1
ATOM 619 O O . ARG A 1 79 ? 35.182 30.001 -30.291 1.00 49.94 79 ARG A O 1
ATOM 626 N N . ARG A 1 80 ? 34.960 31.724 -28.877 1.00 44.59 80 ARG A N 1
ATOM 627 C CA . ARG A 1 80 ? 35.328 32.777 -29.832 1.00 44.59 80 ARG A CA 1
ATOM 628 C C . ARG A 1 80 ? 36.486 33.544 -29.226 1.00 44.59 80 ARG A C 1
ATOM 630 O O . ARG A 1 80 ? 36.310 34.266 -28.250 1.00 44.59 80 ARG A O 1
ATOM 637 N N . GLY A 1 81 ? 37.667 33.313 -29.788 1.00 47.34 81 GLY A N 1
ATOM 638 C CA . GLY A 1 81 ? 38.813 34.164 -29.543 1.00 47.34 81 GLY A CA 1
ATOM 639 C C . GLY A 1 81 ? 38.479 35.600 -29.925 1.00 47.34 81 GLY A C 1
ATOM 640 O O . GLY 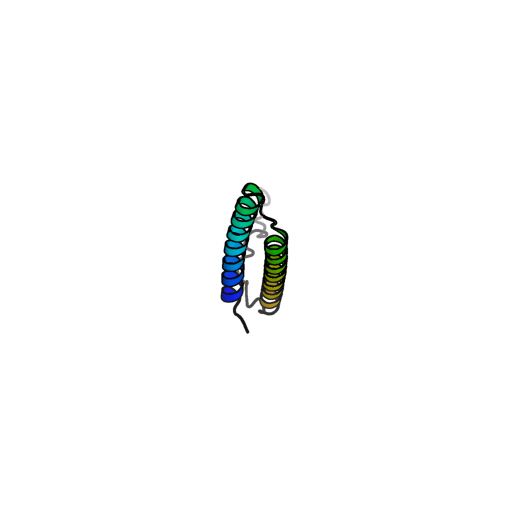A 1 81 ? 37.789 35.859 -30.915 1.00 47.34 81 GLY A O 1
ATOM 641 N N . ARG A 1 82 ? 38.990 36.527 -29.130 1.00 47.59 82 ARG A N 1
ATOM 642 C CA . ARG A 1 82 ? 39.397 37.824 -29.637 1.00 47.59 82 ARG A CA 1
ATOM 643 C C . ARG A 1 82 ? 40.716 38.140 -28.958 1.00 47.59 82 ARG A C 1
ATOM 645 O O . ARG A 1 82 ? 40.752 38.606 -27.825 1.00 47.59 82 ARG A O 1
ATOM 652 N N . ASP A 1 83 ? 41.769 37.724 -29.642 1.00 49.91 83 ASP A N 1
ATOM 653 C CA . ASP A 1 83 ? 43.109 38.228 -29.419 1.00 49.91 83 ASP A CA 1
ATOM 654 C C . ASP A 1 83 ? 43.156 39.696 -29.883 1.00 49.91 83 ASP A C 1
ATOM 656 O O . ASP A 1 83 ? 42.500 40.061 -30.860 1.00 49.91 83 ASP A O 1
ATOM 660 N N . GLN A 1 84 ? 43.862 40.488 -29.082 1.00 48.22 84 GLN A N 1
ATOM 661 C CA . GLN A 1 84 ? 44.536 41.772 -29.306 1.00 48.22 84 GLN A CA 1
ATOM 662 C C . GLN A 1 84 ? 44.270 42.573 -30.595 1.00 48.22 84 GLN A C 1
ATOM 664 O O . GLN A 1 84 ? 44.572 42.122 -31.695 1.00 48.22 84 GLN A O 1
ATOM 669 N N . THR A 1 85 ? 43.882 43.839 -30.400 1.00 54.75 85 THR A N 1
ATOM 670 C CA . THR A 1 85 ? 44.716 45.029 -30.693 1.00 54.75 85 THR A CA 1
ATOM 671 C C . THR A 1 85 ? 44.328 46.147 -29.741 1.00 54.75 85 THR A C 1
ATOM 673 O O . THR A 1 85 ? 43.099 46.312 -29.552 1.00 54.75 85 THR A O 1
#

pLDDT: mean 78.64, std 18.87, range [41.12, 94.75]

Nearest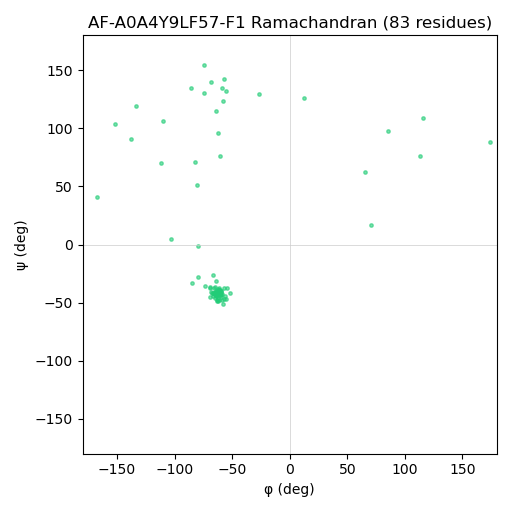 PDB structures (foldseek):
  3qne-assembly1_A  TM=9.480E-01  e=9.920E-01  Candida albicans
  6he1-assembly1_A  TM=9.470E-01  e=1.131E+00  Pseudomonas aeruginosa
  6x94-assembly1_A  TM=9.246E-01  e=1.290E+00  Methanosarcina mazei Go1
  6r1m-assembly1_A  TM=9.840E-01  e=2.044E+00  Escherichia coli
  6r1m-assembly1_B  TM=9.553E-01  e=2.659E+00  Escherichia coli

Solvent-accessible surface area (backbone atoms only — not comparable to full-atom values): 5321 Å² total; per-residue (Å²): 128,88,49,69,69,54,44,53,52,50,46,54,51,50,52,53,50,52,56,50,51,54,52,51,42,54,51,34,51,74,70,72,41,88,45,68,68,58,53,54,49,49,53,53,52,51,55,51,43,53,51,45,50,51,52,43,52,49,51,62,64,68,46,72,81,79,66,84,70,82,76,95,79,82,81,87,82,76,89,79,84,79,80,87,133

Foldseek 3Di:
DDDLVNLVVVLVVLVVVLVVLVVVLVVCVVVVHDCVVSVVVSVVSVVVSVVSVVVSVVVVVVPPPPDPPDDPPDDDDDDDDDDDD

Sequence (85 aa):
MPTLEYLRSEIERMRTQIGRQRKEILQLQRAGIGTASAEALLTRMQAKVEQLVAQRDEVKMAEPRETRTRVLGGGGFGRRGRDQT

Secondary structure (DSSP, 8-state):
---HHHHHHHHHHHHHHHHHHHHHHHHHHHTT---HHHHHHHHHHHHHHHHHHHHHHHHHHHS------S---SS----------

Radius of gyration: 24.6 Å; Cα contacts (8 Å, |Δi|>4): 30; chains: 1; bounding box: 60×54×49 Å